Protein AF-T0U0T1-F1 (afdb_monomer)

pLDDT: mean 92.93, std 4.23, range [76.06, 97.75]

Radius of gyration: 15.27 Å; Cα contacts (8 Å, |Δi|>4): 64; chains: 1; bounding box: 41×14×44 Å

Secondary structure (DSSP, 8-state):
-EEE--HHHHHHS--TT--EEEEEEEEEE-TTS-EEEEEEEEEEGGG-----------

Solvent-accessible surface area (backbone atoms only — not comparable to full-atom values): 3958 Å² total; per-residue (Å²): 88,81,38,72,63,52,76,64,48,69,74,76,42,95,55,89,86,61,65,51,27,37,39,48,75,50,78,44,60,46,97,86,67,49,79,73,45,79,48,80,46,78,36,55,67,93,78,60,84,88,86,83,88,86,78,86,82,131

Sequence (58 aa):
MISPIDNRDKILLDLGKDQHVVTVRSQIHLADGRQFQFSESRHKLDKFHFVDYAERRK

Nearest PDB structures (foldseek):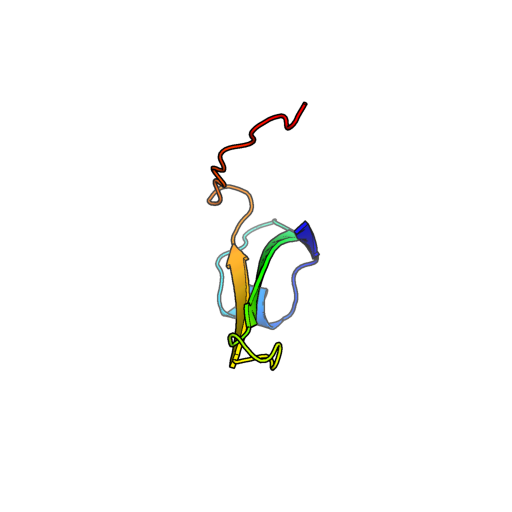
  2ogg-assembly1_A  TM=9.565E-01  e=6.299E-04  Bacillus subtilis
  2wv0-assembly4_G-2  TM=7.461E-01  e=4.518E-01  Bacillus subtilis
  3f8l-assembly2_D  TM=8.103E-01  e=2.957E+00  Mycolicibacterium smegmatis MC2 155
  3cnv-assembly1_B  TM=7.806E-01  e=3.568E+00  Bordetella bronchiseptica RB50
  3f8m-assembly1_B  TM=7.404E-01  e=3.351E+00  Mycolicibacterium smegmatis MC2 155

Mean predicted aligned error: 4.34 Å

Structure (mmCIF, N/CA/C/O backbone):
data_AF-T0U0T1-F1
#
_entry.id   AF-T0U0T1-F1
#
loop_
_atom_site.group_PDB
_atom_site.id
_atom_site.type_symbol
_atom_site.label_atom_id
_atom_site.label_alt_id
_atom_site.label_comp_id
_atom_site.label_asym_id
_atom_site.label_entity_id
_atom_site.label_seq_id
_atom_site.pdbx_PDB_ins_code
_atom_site.Cartn_x
_atom_site.Cartn_y
_atom_site.Cartn_z
_atom_site.occupancy
_atom_site.B_iso_or_equiv
_atom_site.auth_seq_id
_atom_site.auth_comp_id
_atom_site.auth_asym_id
_atom_site.auth_atom_id
_atom_site.pdbx_PDB_model_num
ATOM 1 N N . MET A 1 1 ? -4.212 4.465 -2.022 1.00 79.38 1 MET A N 1
ATOM 2 C CA . MET A 1 1 ? -3.973 5.899 -2.306 1.00 79.38 1 MET A CA 1
ATOM 3 C C . MET A 1 1 ? -2.959 5.971 -3.441 1.00 79.38 1 MET A C 1
ATOM 5 O O . MET A 1 1 ? -1.953 5.279 -3.361 1.00 79.38 1 MET A O 1
ATOM 9 N N . ILE A 1 2 ? -3.246 6.681 -4.531 1.00 92.12 2 ILE A N 1
ATOM 10 C CA . ILE A 1 2 ? -2.333 6.753 -5.687 1.00 92.12 2 ILE A CA 1
ATOM 11 C C . ILE A 1 2 ? -1.078 7.537 -5.277 1.00 92.12 2 ILE A C 1
ATOM 13 O O . ILE A 1 2 ? -1.183 8.529 -4.556 1.00 92.12 2 ILE A O 1
ATOM 17 N N . SER A 1 3 ? 0.106 7.080 -5.676 1.00 93.69 3 SER A N 1
ATOM 18 C CA . SER A 1 3 ? 1.393 7.716 -5.363 1.00 93.69 3 SER A CA 1
ATOM 19 C C . SER A 1 3 ? 2.253 7.835 -6.621 1.00 93.69 3 SER A C 1
ATOM 21 O O . SER A 1 3 ? 2.125 6.992 -7.510 1.00 93.69 3 SER A O 1
ATOM 23 N N . PRO A 1 4 ? 3.116 8.861 -6.728 1.00 95.75 4 PRO A N 1
ATOM 24 C CA . PRO A 1 4 ? 4.094 8.930 -7.808 1.00 95.75 4 PRO A CA 1
ATOM 25 C C . PRO A 1 4 ? 5.087 7.768 -7.696 1.00 95.75 4 PRO A C 1
ATOM 27 O O . PRO A 1 4 ? 5.389 7.313 -6.591 1.00 95.75 4 PRO A O 1
ATOM 30 N N . ILE A 1 5 ? 5.596 7.308 -8.837 1.00 95.75 5 ILE A N 1
ATOM 31 C CA . ILE A 1 5 ? 6.624 6.261 -8.873 1.00 95.75 5 ILE A CA 1
ATOM 32 C C . ILE A 1 5 ? 7.926 6.750 -8.240 1.00 95.75 5 ILE A C 1
ATOM 34 O O . ILE A 1 5 ? 8.345 7.892 -8.456 1.00 95.75 5 ILE A O 1
ATOM 38 N N . ASP A 1 6 ? 8.610 5.870 -7.517 1.00 95.00 6 ASP A N 1
ATOM 39 C CA . ASP A 1 6 ? 9.978 6.123 -7.066 1.00 95.00 6 ASP A CA 1
ATOM 40 C C . ASP A 1 6 ? 11.007 5.261 -7.816 1.00 95.00 6 ASP A C 1
ATOM 42 O O . ASP A 1 6 ? 10.693 4.488 -8.724 1.00 95.00 6 ASP A O 1
ATOM 46 N N . ASN A 1 7 ? 12.282 5.408 -7.457 1.00 94.88 7 ASN A N 1
ATOM 47 C CA . ASN A 1 7 ? 13.355 4.656 -8.105 1.00 94.88 7 ASN A CA 1
ATOM 48 C C . ASN A 1 7 ? 13.269 3.146 -7.842 1.00 94.88 7 ASN A C 1
ATOM 50 O O . ASN A 1 7 ? 13.707 2.369 -8.685 1.00 94.88 7 ASN A O 1
ATOM 54 N N . ARG A 1 8 ? 12.707 2.716 -6.705 1.00 94.50 8 ARG A N 1
ATOM 55 C CA . ARG A 1 8 ? 12.543 1.290 -6.399 1.00 94.50 8 ARG A CA 1
ATOM 56 C C . ARG A 1 8 ? 11.453 0.677 -7.266 1.00 94.50 8 ARG A C 1
ATOM 58 O O . ARG A 1 8 ? 11.665 -0.424 -7.762 1.00 94.50 8 ARG A O 1
ATOM 65 N N . ASP A 1 9 ? 10.352 1.390 -7.517 1.00 94.44 9 ASP A N 1
ATOM 66 C CA . ASP A 1 9 ? 9.319 0.915 -8.450 1.00 94.44 9 ASP A CA 1
ATOM 67 C C . ASP A 1 9 ? 9.894 0.660 -9.834 1.00 94.44 9 ASP A C 1
ATOM 69 O O . ASP A 1 9 ? 9.653 -0.390 -10.411 1.00 94.44 9 ASP A O 1
ATOM 73 N N . LYS A 1 10 ? 10.697 1.596 -10.350 1.00 92.38 10 LYS A N 1
ATOM 74 C CA . LYS A 1 10 ? 11.295 1.480 -11.690 1.00 92.38 10 LYS A CA 1
ATOM 75 C C . LYS A 1 10 ? 12.223 0.273 -11.836 1.00 92.38 10 LYS A C 1
ATOM 77 O O . LYS A 1 10 ? 12.435 -0.189 -12.950 1.00 92.38 10 LYS A O 1
ATOM 82 N N . ILE A 1 11 ? 12.805 -0.197 -10.732 1.00 94.44 11 ILE A N 1
ATOM 83 C CA . ILE A 1 11 ? 13.708 -1.354 -10.706 1.00 94.44 11 ILE A CA 1
ATOM 84 C C . ILE A 1 11 ? 12.924 -2.657 -10.497 1.00 94.44 11 ILE A C 1
ATOM 86 O O . ILE A 1 11 ? 13.292 -3.687 -11.054 1.00 94.44 11 ILE A O 1
ATOM 90 N N . LEU A 1 12 ? 11.872 -2.626 -9.675 1.00 94.06 12 LEU A N 1
ATOM 91 C CA . LEU A 1 12 ? 11.183 -3.825 -9.186 1.00 94.06 12 LEU A CA 1
ATOM 92 C C . LEU A 1 12 ? 9.864 -4.124 -9.912 1.00 94.06 12 LEU A C 1
ATOM 94 O O . LEU A 1 12 ? 9.341 -5.229 -9.778 1.00 94.06 12 LEU A O 1
ATOM 98 N N . LEU A 1 13 ? 9.318 -3.164 -10.660 1.00 91.06 13 LEU A N 1
ATOM 99 C CA . LEU A 1 13 ? 8.042 -3.266 -11.362 1.00 91.06 13 LEU A CA 1
ATOM 100 C C . LEU A 1 13 ? 8.207 -2.875 -12.833 1.00 91.06 13 LEU A C 1
ATOM 102 O O . LEU A 1 13 ? 8.834 -1.873 -13.170 1.00 91.06 13 LEU A O 1
ATOM 106 N N . ASP A 1 14 ? 7.561 -3.627 -13.720 1.00 91.94 14 ASP A N 1
ATOM 107 C CA . ASP A 1 14 ? 7.457 -3.267 -15.134 1.00 91.94 14 ASP A CA 1
ATOM 108 C C . ASP A 1 14 ? 6.365 -2.203 -15.337 1.00 91.94 14 ASP A C 1
ATOM 110 O O . ASP A 1 14 ? 5.199 -2.522 -15.577 1.00 91.94 14 ASP A O 1
ATOM 114 N N . LEU A 1 15 ? 6.725 -0.929 -15.171 1.00 90.19 15 LEU A N 1
ATOM 115 C CA . LEU A 1 15 ? 5.787 0.204 -15.195 1.00 90.19 15 LEU A CA 1
ATOM 116 C C . LEU A 1 15 ? 5.485 0.755 -16.599 1.00 90.19 15 LEU A C 1
ATOM 118 O O . LEU A 1 15 ? 4.547 1.533 -16.761 1.00 90.19 15 LEU A O 1
ATOM 122 N N . GLY A 1 16 ? 6.256 0.398 -17.630 1.00 88.81 16 GLY A N 1
ATOM 123 C CA . GLY A 1 16 ? 6.091 0.967 -18.971 1.00 88.81 16 GLY A CA 1
ATOM 124 C C . GLY A 1 16 ? 6.100 2.507 -18.981 1.00 88.81 16 GLY A C 1
ATOM 125 O O . GLY A 1 16 ? 7.127 3.129 -18.722 1.00 88.81 16 GLY A O 1
ATOM 126 N N . LYS A 1 17 ? 4.955 3.126 -19.313 1.00 88.44 17 LYS A N 1
ATOM 127 C CA . LYS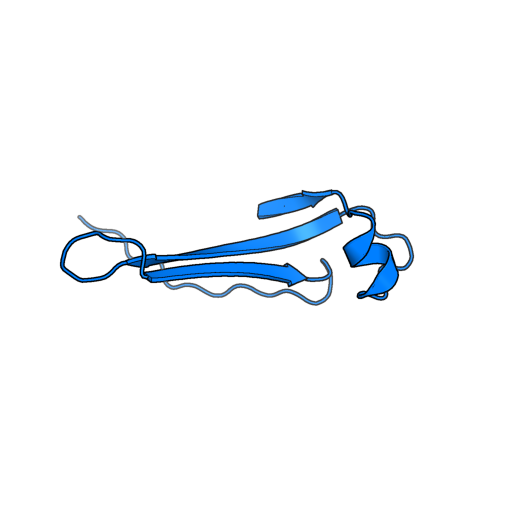 A 1 17 ? 4.776 4.595 -19.350 1.00 88.44 17 LYS A CA 1
ATOM 128 C C . LYS A 1 17 ? 4.111 5.168 -18.092 1.00 88.44 17 LYS A C 1
ATOM 130 O O . LYS A 1 17 ? 3.982 6.393 -17.992 1.00 88.44 17 LYS A O 1
ATOM 135 N N . ASP A 1 18 ? 3.687 4.320 -17.157 1.00 91.38 18 ASP A N 1
ATOM 136 C CA . ASP A 1 18 ? 2.961 4.748 -15.965 1.00 91.38 18 ASP A CA 1
ATOM 137 C C . ASP A 1 18 ? 3.838 5.636 -15.079 1.00 91.38 18 ASP A C 1
ATOM 139 O O . ASP A 1 18 ? 5.007 5.350 -14.835 1.00 91.38 18 ASP A O 1
ATOM 143 N N . GLN A 1 19 ? 3.253 6.729 -14.586 1.00 93.94 19 GLN A N 1
ATOM 144 C CA . GLN A 1 19 ? 3.916 7.677 -13.678 1.00 93.94 19 GLN A CA 1
ATOM 145 C C . GLN A 1 19 ? 3.450 7.528 -12.225 1.00 93.94 19 GLN A C 1
ATOM 147 O O . GLN A 1 19 ? 3.949 8.214 -11.333 1.00 93.94 19 GLN A O 1
ATOM 152 N N . HIS A 1 20 ? 2.492 6.631 -11.980 1.00 95.06 20 HIS A N 1
ATOM 153 C CA . HIS A 1 20 ? 1.894 6.428 -10.670 1.00 95.06 20 HIS A CA 1
ATOM 154 C C . HIS A 1 20 ? 1.685 4.944 -10.372 1.00 95.06 20 HIS A C 1
ATOM 156 O O . HIS A 1 20 ? 1.474 4.134 -11.272 1.00 95.06 20 HIS A O 1
ATOM 162 N N . VAL A 1 21 ? 1.683 4.623 -9.083 1.00 95.81 21 VAL A N 1
ATOM 163 C CA . VAL A 1 21 ? 1.359 3.307 -8.529 1.00 95.81 21 VAL A CA 1
ATOM 164 C C . VAL A 1 21 ? 0.242 3.438 -7.503 1.00 95.81 21 VAL A C 1
ATOM 166 O O . VAL A 1 21 ? 0.015 4.502 -6.918 1.00 95.81 21 VAL A O 1
ATOM 169 N N . VAL A 1 22 ? -0.474 2.345 -7.268 1.00 95.38 22 VAL A N 1
ATOM 170 C CA . VAL A 1 22 ? -1.417 2.250 -6.158 1.00 95.38 22 VAL A CA 1
ATOM 171 C C . VAL A 1 22 ? -0.661 1.823 -4.911 1.00 95.38 22 VAL A C 1
ATOM 173 O O . VAL A 1 22 ? -0.107 0.728 -4.872 1.00 95.38 22 VAL A O 1
ATOM 176 N N . THR A 1 23 ? -0.692 2.663 -3.879 1.00 95.81 23 THR A N 1
ATOM 177 C CA . THR A 1 23 ? -0.100 2.366 -2.571 1.00 95.81 23 THR A CA 1
ATOM 178 C C . THR A 1 23 ? -1.190 1.974 -1.580 1.00 95.81 23 THR A C 1
ATOM 180 O O . THR A 1 23 ? -2.136 2.739 -1.341 1.00 95.81 23 THR A O 1
ATOM 183 N N . VAL A 1 24 ? -1.050 0.799 -0.973 1.00 94.56 24 VAL A N 1
ATOM 184 C CA . VAL A 1 24 ? -1.894 0.304 0.119 1.00 94.56 24 VAL A CA 1
ATOM 185 C C . VAL A 1 24 ? -1.040 0.217 1.374 1.00 94.56 24 VAL A C 1
ATOM 187 O O . VAL A 1 24 ? -0.004 -0.441 1.371 1.00 94.56 24 VAL A O 1
ATOM 190 N N . ARG A 1 25 ? -1.465 0.889 2.444 1.00 95.38 25 ARG A N 1
ATOM 191 C CA . ARG A 1 25 ? -0.789 0.860 3.744 1.00 95.38 25 ARG A CA 1
ATOM 192 C C . ARG A 1 25 ? -1.696 0.208 4.770 1.00 95.38 25 ARG A C 1
ATOM 194 O O . ARG A 1 25 ? -2.864 0.576 4.858 1.00 95.38 25 ARG A O 1
ATOM 201 N N . SER A 1 26 ? -1.150 -0.720 5.545 1.00 94.69 26 SER A N 1
ATOM 202 C CA . SER A 1 26 ? -1.857 -1.362 6.652 1.00 94.69 26 SER A CA 1
ATOM 203 C C . SER A 1 26 ? -1.035 -1.265 7.930 1.00 94.69 26 SER A C 1
ATOM 205 O O . SER A 1 26 ? 0.178 -1.497 7.923 1.00 94.69 26 SER A O 1
ATOM 207 N N . GLN A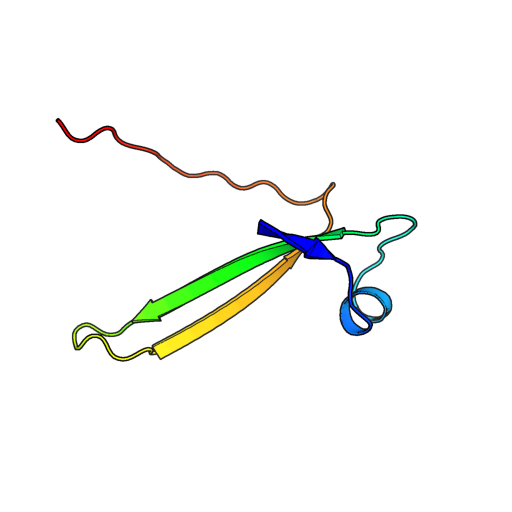 1 27 ? -1.710 -0.906 9.021 1.00 97.06 27 GLN A N 1
ATOM 208 C CA . GLN A 1 27 ? -1.153 -0.846 10.366 1.00 97.06 27 GLN A CA 1
ATOM 209 C C . GLN A 1 27 ? -1.922 -1.809 11.261 1.00 97.06 27 GLN A C 1
ATOM 211 O O . GLN A 1 27 ? -3.121 -1.643 11.486 1.00 97.06 27 GLN A O 1
ATOM 216 N N . ILE A 1 28 ? -1.217 -2.802 11.790 1.00 96.88 28 ILE A N 1
ATOM 217 C CA . ILE A 1 28 ? -1.778 -3.789 12.709 1.00 96.88 28 ILE A CA 1
ATOM 218 C C . ILE A 1 28 ? -1.295 -3.447 14.112 1.00 96.88 28 ILE A C 1
ATOM 220 O O . ILE A 1 28 ? -0.095 -3.269 14.340 1.00 96.88 28 ILE A O 1
ATOM 224 N N . HIS A 1 29 ? -2.241 -3.367 15.042 1.00 97.75 29 HIS A N 1
ATOM 225 C CA . HIS A 1 29 ? -2.000 -3.026 16.437 1.00 97.75 29 HIS A CA 1
ATOM 226 C C . HIS A 1 29 ? -2.371 -4.205 17.337 1.00 97.75 29 HIS A C 1
ATOM 228 O O . HIS A 1 29 ? -3.307 -4.951 17.046 1.00 97.75 29 HIS A O 1
ATOM 234 N N . LEU A 1 30 ? -1.622 -4.373 18.425 1.00 97.69 30 LEU A N 1
ATOM 235 C CA . LEU A 1 30 ? -1.975 -5.287 19.508 1.00 97.69 30 LEU A CA 1
ATOM 236 C C . LEU A 1 30 ? -3.173 -4.736 20.295 1.00 97.69 30 LEU A C 1
ATOM 238 O O . LEU A 1 30 ? -3.533 -3.565 20.176 1.00 97.69 30 LEU A O 1
ATOM 242 N N . ALA A 1 31 ? -3.758 -5.568 21.158 1.00 97.00 31 ALA A N 1
ATOM 243 C CA . ALA A 1 31 ? -4.876 -5.167 22.016 1.00 97.00 31 ALA A CA 1
ATOM 244 C 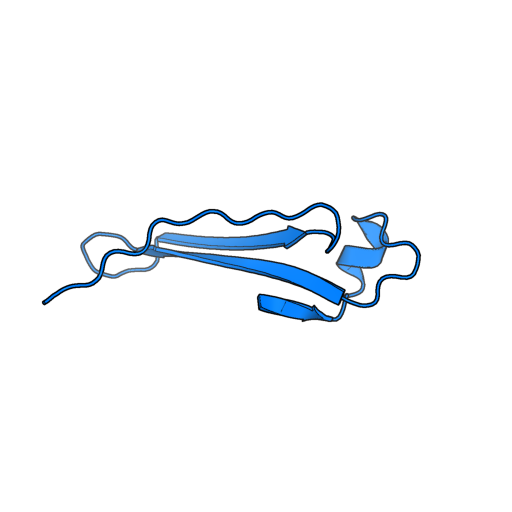C . ALA A 1 31 ? -4.541 -3.995 22.962 1.00 97.00 31 ALA A C 1
ATOM 246 O O . ALA A 1 31 ? -5.435 -3.255 23.357 1.00 97.00 31 ALA A O 1
ATOM 247 N N . ASP A 1 32 ? -3.260 -3.803 23.299 1.00 96.25 32 ASP A N 1
ATOM 248 C CA . ASP A 1 32 ? -2.768 -2.686 24.118 1.00 96.25 32 ASP A CA 1
ATOM 249 C C . ASP A 1 32 ? -2.503 -1.396 23.312 1.00 96.25 32 ASP A C 1
ATOM 251 O O . ASP A 1 32 ? -1.960 -0.427 23.841 1.00 96.25 32 ASP A O 1
ATOM 255 N N . GLY A 1 33 ? -2.871 -1.379 22.027 1.00 95.75 33 GLY A N 1
ATOM 256 C CA . GLY A 1 33 ? -2.726 -0.231 21.135 1.00 95.75 33 GLY A CA 1
ATOM 257 C C . GLY A 1 33 ? -1.324 -0.044 20.556 1.00 95.75 33 GLY A C 1
ATOM 258 O O . GLY A 1 33 ? -1.137 0.827 19.705 1.00 95.75 33 GLY A O 1
ATOM 259 N N . ARG A 1 34 ? -0.328 -0.851 20.949 1.00 97.00 34 ARG A N 1
ATOM 260 C CA . ARG A 1 34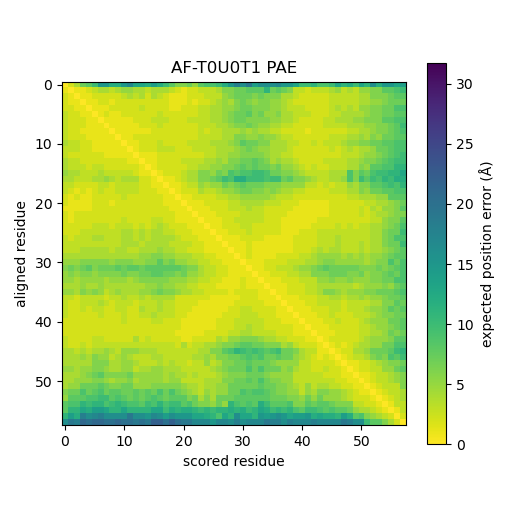 ? 1.011 -0.766 20.352 1.00 97.00 34 ARG A CA 1
ATOM 261 C C . ARG A 1 34 ? 1.003 -1.308 18.929 1.00 97.00 34 ARG A C 1
ATOM 263 O O . ARG A 1 34 ? 0.385 -2.330 18.633 1.00 97.00 34 ARG A O 1
ATOM 270 N N . GLN A 1 35 ? 1.737 -0.639 18.046 1.00 96.25 35 GLN A N 1
ATOM 271 C CA . GLN A 1 35 ? 1.891 -1.080 16.667 1.00 96.25 35 GLN A CA 1
ATOM 272 C C . GLN A 1 35 ? 2.744 -2.353 16.606 1.00 96.25 35 GLN A C 1
ATOM 274 O O . GLN A 1 35 ? 3.885 -2.371 17.064 1.00 96.25 35 GLN A O 1
ATOM 279 N N . PHE A 1 36 ? 2.185 -3.405 16.012 1.00 97.12 36 PHE A N 1
ATOM 280 C CA . PHE A 1 36 ? 2.867 -4.676 15.779 1.00 97.12 36 PHE A CA 1
ATOM 281 C C . PHE A 1 36 ? 3.484 -4.736 14.383 1.00 97.12 36 PHE A C 1
ATOM 283 O O . PHE A 1 36 ? 4.626 -5.159 14.225 1.00 97.12 36 PHE A O 1
ATOM 290 N N . GLN A 1 37 ? 2.739 -4.292 13.366 1.00 97.69 37 GLN A N 1
ATOM 291 C CA . GLN A 1 37 ? 3.175 -4.384 11.977 1.00 97.69 37 GLN A CA 1
ATOM 292 C C . GLN A 1 37 ? 2.755 -3.158 11.171 1.00 97.69 37 GLN A C 1
ATOM 294 O O . GLN A 1 37 ? 1.649 -2.638 11.313 1.00 97.69 37 GLN A O 1
ATOM 299 N N . PHE A 1 38 ? 3.651 -2.736 10.283 1.00 96.69 38 PHE A N 1
ATOM 300 C CA . PHE A 1 38 ? 3.357 -1.860 9.159 1.00 96.69 38 PHE A CA 1
ATOM 301 C C . PHE A 1 38 ? 3.645 -2.611 7.868 1.00 96.69 38 PHE A C 1
ATOM 303 O O . PHE A 1 38 ? 4.700 -3.234 7.743 1.00 96.69 38 PHE A O 1
ATOM 310 N N . SER A 1 39 ? 2.734 -2.526 6.908 1.00 96.44 39 SER A N 1
ATOM 311 C CA . SER A 1 39 ? 2.994 -2.971 5.542 1.00 96.44 39 SER A CA 1
ATOM 312 C C . SER A 1 39 ? 2.638 -1.869 4.557 1.00 96.44 39 SER A C 1
ATOM 314 O O . SER A 1 39 ? 1.638 -1.168 4.718 1.00 96.44 39 SER A O 1
ATOM 316 N N . GLU A 1 40 ? 3.476 -1.730 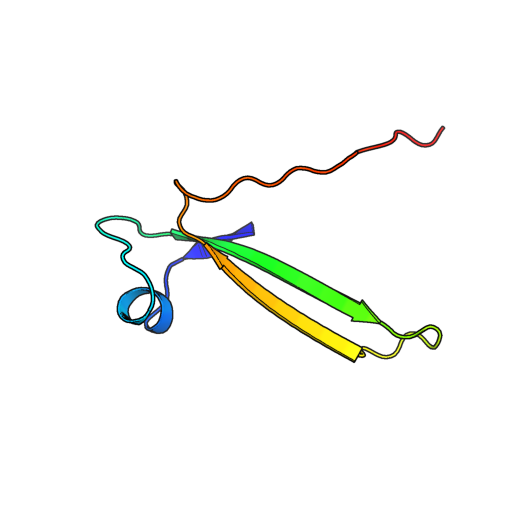3.536 1.00 95.56 40 GLU A N 1
ATOM 317 C CA . GLU A 1 40 ? 3.205 -0.927 2.355 1.00 95.56 40 GLU A CA 1
ATOM 318 C C . GLU A 1 40 ? 3.287 -1.851 1.141 1.00 95.56 40 GLU A C 1
ATOM 320 O O . GLU A 1 40 ? 4.315 -2.483 0.903 1.00 95.56 40 GLU A O 1
ATOM 325 N N . SER A 1 41 ? 2.190 -1.946 0.398 1.00 94.00 41 SER A N 1
ATOM 326 C CA . SER A 1 41 ? 2.112 -2.694 -0.851 1.00 94.00 41 SER A CA 1
ATOM 327 C C . SER A 1 41 ? 1.919 -1.723 -2.005 1.00 94.00 41 SER A C 1
ATOM 329 O O . SER A 1 41 ? 1.055 -0.843 -1.936 1.00 94.00 41 SER A O 1
ATOM 331 N N . ARG A 1 42 ? 2.724 -1.869 -3.061 1.00 94.88 42 ARG A N 1
ATOM 332 C CA . ARG A 1 42 ? 2.674 -1.013 -4.251 1.00 94.88 42 ARG A CA 1
ATOM 333 C C . ARG A 1 42 ? 2.332 -1.827 -5.486 1.00 94.88 42 ARG A C 1
ATOM 335 O O . ARG A 1 42 ? 2.934 -2.868 -5.734 1.00 94.88 42 ARG A O 1
ATOM 342 N N . HIS A 1 43 ? 1.355 -1.352 -6.248 1.00 94.06 43 HIS A N 1
ATOM 343 C CA . HIS A 1 43 ? 0.795 -2.070 -7.389 1.00 94.06 43 HIS A CA 1
ATOM 344 C C . HIS A 1 43 ? 0.726 -1.183 -8.630 1.00 94.06 43 HIS A C 1
ATOM 346 O O . HIS A 1 43 ? 0.498 0.025 -8.531 1.00 94.06 43 HIS A O 1
ATOM 352 N N . LYS A 1 44 ? 0.840 -1.797 -9.810 1.00 93.25 44 LYS A N 1
ATOM 353 C CA . LYS A 1 44 ? 0.486 -1.138 -11.071 1.00 93.25 44 LYS A CA 1
ATOM 354 C C . LYS A 1 44 ? -1.000 -0.784 -11.093 1.00 93.25 44 LYS A C 1
ATOM 356 O O . LYS A 1 44 ? -1.826 -1.535 -10.572 1.00 93.25 44 LYS A O 1
ATOM 361 N N . LEU A 1 45 ? -1.327 0.336 -11.732 1.00 89.31 45 LEU A N 1
ATOM 362 C CA . LEU A 1 45 ? -2.696 0.850 -11.832 1.00 89.31 45 LEU A CA 1
ATOM 363 C C . LEU A 1 45 ? -3.650 -0.143 -12.508 1.00 89.31 45 LEU A C 1
ATOM 365 O O . LEU A 1 45 ? -4.765 -0.337 -12.039 1.00 89.31 45 LEU A O 1
ATOM 369 N N . ASP A 1 46 ? -3.200 -0.796 -13.577 1.00 88.19 46 ASP A N 1
ATOM 370 C CA . ASP A 1 46 ? -3.993 -1.720 -14.396 1.00 88.19 46 ASP A CA 1
ATOM 371 C C . ASP A 1 46 ? -4.150 -3.124 -13.786 1.00 88.19 46 ASP A C 1
A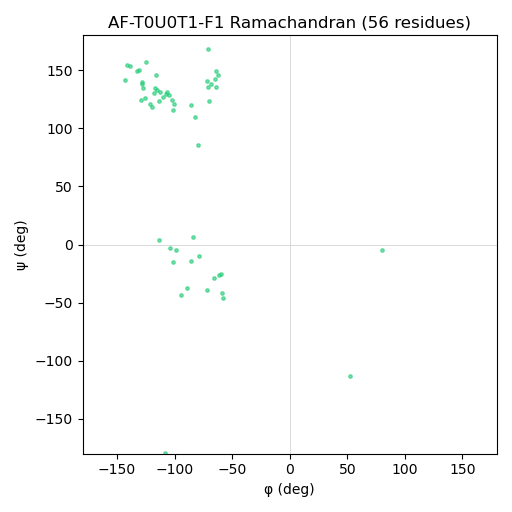TOM 373 O O . ASP A 1 46 ? -4.923 -3.936 -14.293 1.00 88.19 46 ASP A O 1
ATOM 377 N N . LYS A 1 47 ? -3.408 -3.435 -12.717 1.00 85.44 47 LYS A N 1
ATOM 378 C CA . LYS A 1 47 ? -3.381 -4.764 -12.079 1.00 85.44 47 LYS A CA 1
ATOM 379 C C . LYS A 1 47 ? -3.966 -4.789 -10.672 1.00 85.44 47 LYS A C 1
ATOM 381 O O . LYS A 1 47 ? -3.907 -5.828 -10.017 1.00 85.44 47 LYS A O 1
ATOM 386 N N . PHE A 1 48 ? -4.502 -3.674 -10.187 1.00 89.69 48 PHE A N 1
ATOM 387 C CA . PHE A 1 48 ? -4.992 -3.568 -8.820 1.00 89.69 48 PHE A CA 1
ATOM 388 C C . PHE A 1 48 ? -6.516 -3.476 -8.760 1.00 89.69 48 PHE A C 1
ATOM 390 O O 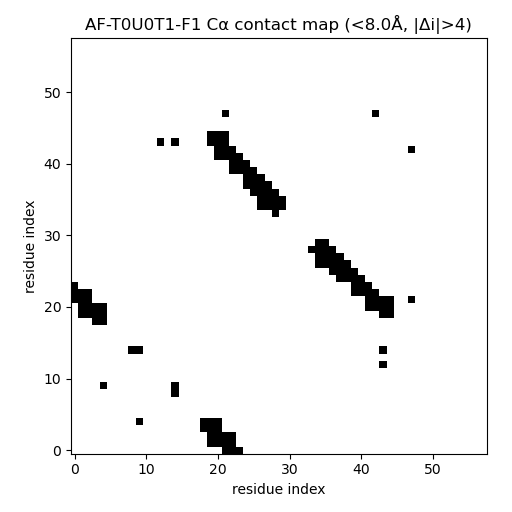. PHE A 1 48 ? -7.123 -2.583 -9.345 1.00 89.69 48 PHE A O 1
ATOM 397 N N . HIS A 1 49 ? -7.121 -4.358 -7.967 1.00 87.06 49 HIS A N 1
ATOM 398 C CA . HIS A 1 49 ? -8.536 -4.307 -7.617 1.00 87.06 49 HIS A CA 1
ATOM 399 C C . HIS A 1 49 ? -8.675 -4.409 -6.100 1.00 87.06 49 HIS A C 1
ATOM 401 O O . HIS A 1 49 ? -8.183 -5.357 -5.491 1.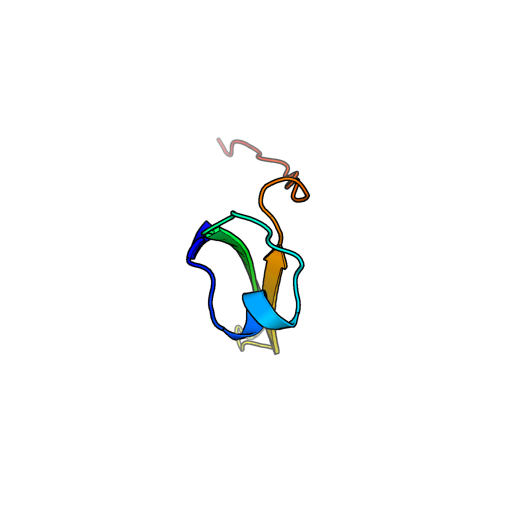00 87.06 49 HIS A O 1
ATOM 407 N N . PHE A 1 50 ? -9.349 -3.433 -5.496 1.00 87.56 50 PHE A N 1
ATOM 408 C CA . PHE A 1 50 ? -9.688 -3.442 -4.077 1.00 87.56 50 PHE A CA 1
ATOM 409 C C . PHE A 1 50 ? -11.183 -3.693 -3.917 1.00 87.56 50 PHE A C 1
ATOM 411 O O . PHE A 1 50 ? -11.992 -3.024 -4.561 1.00 87.56 50 PHE A O 1
ATOM 418 N N . VAL A 1 51 ? -11.536 -4.651 -3.066 1.00 90.94 51 VAL A N 1
ATOM 419 C CA . VAL A 1 51 ? -12.920 -4.995 -2.737 1.00 90.94 51 VAL A CA 1
ATOM 420 C C . VAL A 1 51 ? -13.053 -4.928 -1.225 1.00 90.94 51 VAL A C 1
ATOM 422 O O . VAL A 1 51 ? -12.282 -5.569 -0.515 1.00 90.94 51 VAL A O 1
ATOM 425 N N . ASP A 1 52 ? -14.022 -4.152 -0.754 1.00 89.75 52 ASP A N 1
ATOM 426 C CA . ASP A 1 52 ? -14.338 -4.014 0.663 1.00 89.75 52 ASP A CA 1
ATOM 427 C C . ASP A 1 52 ? -15.852 -3.933 0.854 1.00 89.75 52 ASP A C 1
ATOM 429 O O . ASP A 1 52 ? -16.594 -3.547 -0.058 1.00 89.75 52 ASP A O 1
ATOM 433 N N . TYR A 1 53 ? -16.306 -4.324 2.037 1.00 91.25 53 TYR A N 1
ATOM 434 C CA . TYR A 1 53 ? -17.706 -4.293 2.415 1.00 91.25 53 TYR A CA 1
ATOM 435 C C . TYR A 1 53 ? -17.970 -3.078 3.305 1.00 91.25 53 TYR A C 1
ATOM 437 O O . TYR A 1 53 ? -17.473 -2.986 4.425 1.00 91.25 53 TYR A O 1
ATOM 445 N N . ALA A 1 54 ? -18.789 -2.148 2.815 1.00 91.00 54 ALA A N 1
ATOM 446 C CA . ALA A 1 54 ? -19.204 -0.978 3.575 1.00 91.00 54 ALA A CA 1
ATOM 447 C C . ALA A 1 54 ? -20.610 -1.187 4.154 1.00 91.00 54 ALA A C 1
ATOM 449 O O . ALA A 1 54 ? -21.579 -1.352 3.414 1.00 91.00 54 ALA A O 1
ATOM 450 N N . GLU A 1 55 ? -20.732 -1.120 5.479 1.00 92.62 55 GLU A N 1
ATOM 451 C CA . GLU A 1 55 ? -22.018 -1.151 6.177 1.00 92.62 55 GLU A CA 1
ATOM 452 C C . GLU A 1 55 ? -22.372 0.238 6.721 1.00 92.62 55 GLU A C 1
ATOM 454 O O . GLU A 1 55 ? -21.567 0.890 7.392 1.00 92.62 55 GLU A O 1
ATOM 459 N N . ARG A 1 56 ? -23.603 0.702 6.473 1.00 93.94 56 ARG A N 1
ATOM 460 C CA . ARG A 1 56 ? -24.100 1.954 7.052 1.00 93.94 56 ARG A CA 1
ATOM 461 C C . ARG A 1 56 ? -24.614 1.703 8.471 1.00 93.94 56 ARG A C 1
ATOM 463 O O . ARG A 1 56 ? -25.688 1.131 8.644 1.00 93.94 56 ARG A O 1
ATOM 470 N N . ARG A 1 57 ? -23.892 2.200 9.478 1.00 86.88 57 ARG A N 1
ATOM 471 C CA . ARG A 1 57 ? -24.391 2.258 10.863 1.00 86.88 57 ARG A CA 1
ATOM 472 C C . ARG A 1 57 ? -25.498 3.322 10.981 1.00 86.88 57 ARG A C 1
ATOM 474 O O . ARG A 1 57 ? -25.374 4.389 10.378 1.00 86.88 57 ARG A O 1
ATOM 481 N N . LYS A 1 58 ? -26.594 2.981 11.671 1.00 76.06 58 LYS A N 1
ATOM 482 C CA . LYS A 1 58 ? -27.738 3.873 11.943 1.00 76.06 58 LYS A CA 1
ATOM 483 C C . LYS A 1 58 ? -27.402 4.924 12.990 1.00 76.06 58 LYS A C 1
ATOM 485 O O . LYS A 1 58 ? -26.615 4.591 13.901 1.00 76.06 58 LYS A O 1
#

Foldseek 3Di:
DKDADDPVCVVPDPQPPDGIWDWDWDWDADPVRHTDDIDIDTGHPVPDDDDDDDDDDD